Protein AF-A0AAU7BMB3-F1 (afdb_monomer_lite)

Structure (mmCIF, N/CA/C/O backbone):
data_AF-A0AAU7BMB3-F1
#
_entry.id   AF-A0AAU7BMB3-F1
#
loop_
_atom_site.group_PDB
_atom_site.id
_atom_site.type_symbol
_atom_site.label_atom_id
_atom_site.label_alt_id
_atom_site.label_comp_id
_atom_site.label_asym_id
_atom_site.label_entity_id
_atom_site.label_seq_id
_atom_site.pdbx_PDB_ins_code
_atom_site.Cartn_x
_atom_site.Cartn_y
_atom_site.Cartn_z
_atom_site.occupancy
_atom_site.B_iso_or_equiv
_atom_site.auth_seq_id
_atom_site.auth_comp_id
_atom_site.auth_asym_id
_atom_site.auth_atom_id
_atom_site.pdbx_PDB_model_num
ATOM 1 N N . MET A 1 1 ? 10.149 -0.280 24.201 1.00 38.84 1 MET A N 1
ATOM 2 C CA . MET A 1 1 ? 9.423 -0.034 22.937 1.00 38.84 1 MET A CA 1
ATOM 3 C C . MET A 1 1 ? 9.460 1.458 22.666 1.00 38.84 1 MET A C 1
ATOM 5 O O . MET A 1 1 ? 8.667 2.198 23.231 1.00 38.84 1 MET A O 1
ATOM 9 N N . THR A 1 2 ? 10.455 1.915 21.913 1.00 39.09 2 THR A N 1
ATOM 10 C CA . THR A 1 2 ? 10.652 3.339 21.616 1.00 39.09 2 THR A CA 1
ATOM 11 C C . THR A 1 2 ? 9.621 3.770 20.573 1.00 39.09 2 THR A C 1
ATOM 13 O O . THR A 1 2 ? 9.486 3.113 19.541 1.00 39.09 2 THR A O 1
ATOM 16 N N . ARG A 1 3 ? 8.858 4.835 20.848 1.00 47.22 3 ARG A N 1
ATOM 17 C CA . ARG A 1 3 ? 7.910 5.438 19.900 1.00 47.22 3 ARG A CA 1
ATOM 18 C C . ARG A 1 3 ? 8.699 6.092 18.763 1.00 47.22 3 ARG A C 1
ATOM 20 O O . ARG A 1 3 ? 9.083 7.246 18.862 1.00 47.22 3 ARG A O 1
ATOM 27 N N . ALA A 1 4 ? 8.945 5.344 17.691 1.00 45.84 4 ALA A N 1
ATOM 28 C CA . ALA A 1 4 ? 9.693 5.796 16.512 1.00 45.84 4 ALA A CA 1
ATOM 29 C C . ALA A 1 4 ? 8.988 6.898 15.686 1.00 45.84 4 ALA A C 1
ATOM 31 O O . ALA A 1 4 ? 9.468 7.262 14.622 1.00 45.84 4 ALA A O 1
ATOM 32 N N . TRP A 1 5 ? 7.847 7.417 16.148 1.00 51.06 5 TRP A N 1
ATOM 33 C CA . TRP A 1 5 ? 6.917 8.213 15.337 1.00 51.06 5 TRP A CA 1
ATOM 34 C C . TRP A 1 5 ? 6.722 9.646 15.851 1.00 51.06 5 TRP A C 1
ATOM 36 O O . TRP A 1 5 ? 5.836 10.348 15.372 1.00 51.06 5 TRP A O 1
ATOM 46 N N . GLU A 1 6 ? 7.514 10.068 16.839 1.00 43.03 6 GLU A N 1
ATOM 47 C CA . GLU A 1 6 ? 7.383 11.359 17.530 1.00 43.03 6 GLU A CA 1
ATOM 48 C C . GLU A 1 6 ? 8.274 12.447 16.909 1.00 43.03 6 GLU A C 1
ATOM 50 O O . GLU A 1 6 ? 8.958 13.191 17.602 1.00 43.03 6 GLU A O 1
ATOM 55 N N . THR A 1 7 ? 8.282 12.539 15.579 1.00 47.22 7 THR A N 1
ATOM 56 C CA . THR A 1 7 ? 8.843 13.689 14.860 1.00 47.22 7 THR A CA 1
ATOM 57 C C . THR A 1 7 ? 7.901 14.086 13.729 1.00 47.22 7 THR A C 1
ATOM 59 O O . THR A 1 7 ? 7.918 13.481 12.664 1.00 47.22 7 THR A O 1
ATOM 62 N N . GLN A 1 8 ? 7.050 15.069 14.028 1.00 48.66 8 GLN A N 1
ATOM 63 C CA . GLN A 1 8 ? 6.559 16.131 13.141 1.00 48.66 8 GLN A CA 1
ATOM 64 C C . GLN A 1 8 ? 6.440 15.779 11.637 1.00 48.66 8 GLN A C 1
ATOM 66 O O . GLN A 1 8 ? 7.323 16.087 10.840 1.00 48.66 8 GLN A O 1
ATOM 71 N N . ASP A 1 9 ? 5.307 15.188 11.249 1.00 54.25 9 ASP A N 1
ATOM 72 C CA . ASP A 1 9 ? 4.857 15.099 9.853 1.00 54.25 9 ASP A CA 1
ATOM 73 C C . ASP A 1 9 ? 4.268 16.459 9.420 1.00 54.25 9 ASP A C 1
ATOM 75 O O . ASP A 1 9 ? 3.051 16.641 9.457 1.00 54.25 9 ASP A O 1
ATOM 79 N N . ASP A 1 10 ? 5.099 17.438 9.050 1.00 57.44 10 ASP A N 1
ATOM 80 C CA . ASP A 1 10 ? 4.617 18.619 8.314 1.00 57.44 10 ASP A CA 1
ATOM 81 C C . ASP A 1 10 ? 5.702 19.216 7.397 1.00 57.44 10 ASP A C 1
ATOM 83 O O . ASP A 1 10 ? 6.506 20.043 7.816 1.00 57.44 10 ASP A O 1
ATOM 87 N N . ASP A 1 11 ? 5.778 18.699 6.164 1.00 52.28 11 ASP A N 1
ATOM 88 C CA . ASP A 1 11 ? 5.797 19.462 4.898 1.00 52.28 11 ASP A CA 1
ATOM 89 C C . ASP A 1 11 ? 5.862 18.446 3.739 1.00 52.28 11 ASP A C 1
ATOM 91 O O . ASP A 1 11 ? 6.897 17.829 3.487 1.00 52.28 11 ASP A O 1
ATOM 95 N N . ARG A 1 12 ? 4.709 18.234 3.083 1.00 57.56 12 ARG A N 1
ATOM 96 C CA . ARG A 1 12 ? 4.466 17.428 1.866 1.00 57.56 12 ARG A CA 1
ATOM 97 C C . ARG A 1 12 ? 5.258 16.126 1.770 1.00 57.56 12 ARG A C 1
ATOM 99 O O . ARG A 1 12 ? 6.398 16.124 1.324 1.00 57.56 12 ARG A O 1
ATOM 106 N N . CYS A 1 13 ? 4.593 15.008 2.052 1.00 61.12 13 CYS A N 1
ATOM 107 C CA . CYS A 1 13 ? 5.052 13.661 1.714 1.00 61.12 13 CYS A CA 1
ATOM 108 C C . CYS A 1 13 ? 5.840 13.620 0.385 1.00 61.12 13 CYS A C 1
ATOM 110 O O . CYS A 1 13 ? 5.268 13.689 -0.703 1.00 61.12 13 CYS A O 1
ATOM 112 N N . ARG A 1 14 ? 7.176 13.584 0.457 1.00 62.38 14 ARG A N 1
ATOM 113 C CA . ARG A 1 14 ? 8.034 13.650 -0.731 1.00 62.38 14 ARG A CA 1
ATOM 114 C C . ARG A 1 14 ? 8.137 12.253 -1.337 1.00 62.38 14 ARG A C 1
ATOM 116 O O . ARG A 1 14 ? 8.932 11.437 -0.885 1.00 62.38 14 ARG A O 1
ATOM 123 N N . GLY A 1 15 ? 7.326 11.991 -2.359 1.00 76.25 15 GLY A N 1
ATOM 124 C CA . GLY A 1 15 ? 7.332 10.737 -3.119 1.00 76.25 15 GLY A CA 1
ATOM 125 C C . GLY A 1 15 ? 6.255 9.737 -2.690 1.00 76.25 15 GLY A C 1
ATOM 126 O O . GLY A 1 15 ? 5.624 9.878 -1.644 1.00 76.25 15 GLY A O 1
ATOM 127 N N . LEU A 1 16 ? 6.050 8.714 -3.524 1.00 82.38 16 LEU A N 1
ATOM 128 C CA . LEU A 1 16 ? 4.939 7.764 -3.403 1.00 82.38 16 LEU A CA 1
ATOM 129 C C . LEU A 1 16 ? 4.922 7.035 -2.054 1.00 82.38 16 LEU A C 1
ATOM 131 O O . LEU A 1 16 ? 3.886 6.999 -1.397 1.00 82.38 16 LEU A O 1
ATOM 135 N N . VAL A 1 17 ? 6.072 6.524 -1.607 1.00 85.31 17 VAL A N 1
ATOM 136 C CA . VAL A 1 17 ? 6.181 5.782 -0.339 1.00 85.31 17 VAL A CA 1
ATOM 137 C C . VAL A 1 17 ? 5.839 6.661 0.864 1.00 85.31 17 VAL A C 1
ATOM 139 O O . VAL A 1 17 ? 5.080 6.237 1.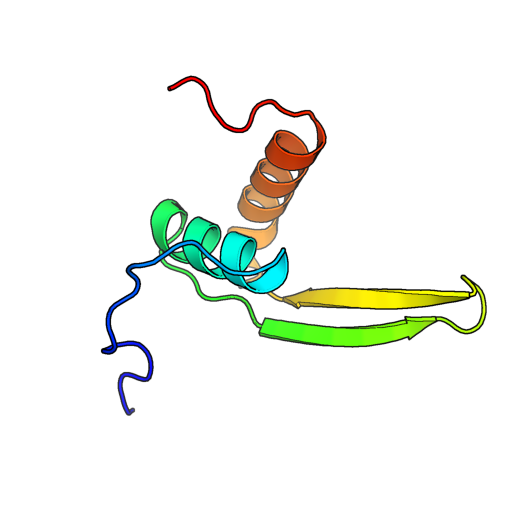733 1.00 85.31 17 VAL A O 1
ATOM 142 N N . GLY A 1 18 ? 6.342 7.899 0.896 1.00 86.19 18 GLY A N 1
ATOM 143 C CA . GLY A 1 18 ? 6.023 8.851 1.962 1.00 86.19 18 GLY A CA 1
ATOM 144 C C . GLY A 1 18 ? 4.532 9.194 1.990 1.00 86.19 18 GLY A C 1
ATOM 145 O O . GLY A 1 18 ? 3.912 9.148 3.052 1.00 86.19 18 GLY A O 1
ATOM 146 N N . CYS A 1 19 ? 3.941 9.456 0.816 1.00 86.81 19 CYS A N 1
ATOM 147 C CA . CYS A 1 19 ? 2.511 9.757 0.684 1.00 86.81 19 CYS A CA 1
ATOM 148 C C . CYS A 1 19 ? 1.647 8.591 1.159 1.00 86.81 19 CYS A C 1
ATOM 150 O O . CYS A 1 19 ? 0.699 8.789 1.921 1.00 86.81 19 CYS A O 1
ATOM 152 N N . LEU A 1 20 ? 1.985 7.374 0.729 1.00 88.12 20 LEU A N 1
ATOM 153 C CA . LEU A 1 20 ? 1.257 6.171 1.103 1.00 88.12 20 LEU A CA 1
ATOM 154 C C . LEU A 1 20 ? 1.356 5.927 2.612 1.00 88.12 20 LEU A C 1
ATOM 156 O O . LEU A 1 20 ? 0.335 5.722 3.263 1.00 88.12 20 LEU A O 1
ATOM 160 N N . ALA A 1 21 ? 2.556 6.020 3.190 1.00 89.19 21 ALA A N 1
ATOM 161 C CA . ALA A 1 21 ? 2.762 5.816 4.621 1.00 89.19 21 ALA A CA 1
ATOM 162 C C . ALA A 1 21 ? 1.947 6.799 5.475 1.00 89.19 21 ALA A C 1
ATOM 164 O O . ALA A 1 21 ? 1.264 6.379 6.413 1.00 89.19 21 ALA A O 1
ATOM 165 N N . MET A 1 22 ? 1.961 8.090 5.133 1.00 88.25 22 MET A N 1
ATOM 166 C CA . MET A 1 22 ? 1.205 9.098 5.879 1.00 88.25 22 MET A CA 1
ATOM 167 C C . MET A 1 22 ? -0.306 8.909 5.734 1.00 88.25 22 MET A C 1
ATOM 169 O O . MET A 1 22 ? -1.030 8.998 6.726 1.00 88.25 22 MET A O 1
ATOM 173 N N . ARG A 1 23 ? -0.790 8.575 4.532 1.00 89.06 23 ARG A N 1
ATOM 174 C CA . ARG A 1 23 ? -2.216 8.325 4.288 1.00 89.06 23 ARG A CA 1
ATOM 175 C C . ARG A 1 23 ? -2.724 7.101 5.049 1.00 89.06 23 ARG A C 1
ATOM 177 O O . ARG A 1 23 ? -3.764 7.182 5.700 1.00 89.06 23 ARG A O 1
ATOM 184 N N . LEU A 1 24 ? -1.977 5.996 5.040 1.00 91.12 24 LEU A N 1
ATOM 185 C CA . LEU A 1 24 ? -2.344 4.788 5.788 1.00 91.12 24 LEU A CA 1
ATOM 186 C C . LEU A 1 24 ? -2.315 5.020 7.306 1.00 91.12 24 LEU A C 1
ATOM 188 O O . LEU A 1 24 ? -3.208 4.551 8.017 1.00 91.12 24 LEU A O 1
ATOM 192 N N . LYS A 1 25 ? -1.358 5.818 7.793 1.00 90.25 25 LYS A N 1
ATOM 193 C CA . LYS A 1 25 ? -1.300 6.254 9.194 1.00 90.25 25 LYS A CA 1
ATOM 194 C C . LYS A 1 25 ? -2.527 7.077 9.577 1.00 90.25 25 LYS A C 1
ATOM 196 O O . LYS A 1 25 ? -3.143 6.794 10.600 1.00 90.25 25 LYS A O 1
ATOM 201 N N . GLN A 1 26 ? -2.901 8.061 8.763 1.00 90.44 26 GLN A N 1
ATOM 202 C CA . GLN A 1 26 ? -4.045 8.934 9.038 1.00 90.44 26 GLN A CA 1
ATOM 203 C C . GLN A 1 26 ? -5.389 8.200 8.952 1.00 90.44 26 GLN A C 1
ATOM 205 O O . GLN A 1 26 ? -6.260 8.442 9.784 1.00 90.44 26 GLN A O 1
ATOM 210 N N . LYS A 1 27 ? -5.562 7.303 7.974 1.00 92.50 27 LYS A N 1
ATOM 211 C CA . LYS A 1 27 ? -6.846 6.634 7.721 1.00 92.50 27 LYS A CA 1
ATOM 212 C C . LYS A 1 27 ? -7.071 5.391 8.581 1.00 92.50 27 LYS A C 1
ATOM 214 O O . LYS A 1 27 ? -8.180 5.181 9.060 1.00 92.50 27 LYS A O 1
ATOM 219 N N . PHE A 1 28 ? -6.038 4.575 8.778 1.00 93.56 28 PHE A N 1
ATOM 220 C CA . PHE A 1 28 ? -6.165 3.262 9.422 1.00 93.56 28 PHE A CA 1
ATOM 221 C C . PHE A 1 28 ? -5.375 3.143 10.728 1.00 93.56 28 PHE A C 1
ATOM 223 O O . PHE A 1 28 ? -5.427 2.103 11.382 1.00 93.56 28 PHE A O 1
ATOM 230 N N . GLY A 1 29 ? -4.612 4.172 11.114 1.00 91.12 29 GLY A N 1
ATOM 231 C CA . GLY A 1 29 ? -3.760 4.114 12.304 1.00 91.12 29 GLY A CA 1
ATOM 232 C C . GLY A 1 29 ? -2.611 3.108 12.180 1.00 91.12 29 GLY A C 1
ATOM 233 O O . GLY A 1 29 ? -2.074 2.672 13.197 1.00 91.12 29 GLY A O 1
ATOM 234 N N . THR A 1 30 ? -2.237 2.723 10.954 1.00 88.50 30 THR A N 1
ATOM 235 C CA . THR A 1 30 ? -1.190 1.727 10.682 1.00 88.50 30 THR A CA 1
ATOM 236 C C . THR A 1 30 ? 0.033 2.346 10.019 1.00 88.50 30 THR A C 1
ATOM 238 O O . THR A 1 30 ? -0.068 3.303 9.257 1.00 88.50 30 THR A O 1
ATOM 241 N N . GLY A 1 31 ? 1.198 1.753 10.272 1.00 85.44 31 GLY A N 1
ATOM 242 C CA . GLY A 1 31 ? 2.370 1.940 9.422 1.00 85.44 31 GLY A CA 1
ATOM 243 C C . GLY A 1 31 ? 2.328 1.032 8.191 1.00 85.44 31 GLY A C 1
ATOM 244 O O . GLY A 1 31 ? 1.475 0.148 8.073 1.00 85.44 31 GLY A O 1
ATOM 245 N N . VAL A 1 32 ? 3.297 1.231 7.304 1.00 89.31 32 VAL A N 1
ATOM 246 C CA . VAL A 1 32 ? 3.582 0.365 6.157 1.00 89.31 32 VAL A CA 1
ATOM 247 C C . VAL A 1 32 ? 5.068 0.032 6.164 1.00 89.31 32 VAL A C 1
ATOM 249 O O . VAL A 1 32 ? 5.897 0.890 6.470 1.00 89.31 32 VAL A O 1
ATOM 252 N N . PHE A 1 33 ? 5.408 -1.215 5.857 1.00 90.06 33 PHE A N 1
ATOM 253 C CA . PHE A 1 33 ? 6.786 -1.604 5.578 1.00 90.06 33 PHE A CA 1
ATOM 254 C C . PHE A 1 33 ? 6.969 -1.672 4.068 1.00 90.06 33 PHE A C 1
ATOM 256 O O . PHE A 1 33 ? 6.129 -2.251 3.384 1.00 90.06 33 PHE A O 1
ATOM 263 N N . VAL A 1 34 ? 8.040 -1.073 3.553 1.00 88.31 34 VAL A N 1
ATOM 264 C CA . VAL A 1 34 ? 8.324 -1.058 2.117 1.00 88.31 34 VAL A CA 1
ATOM 265 C C . VAL A 1 34 ? 9.673 -1.700 1.859 1.00 88.31 34 VAL A C 1
ATOM 267 O O . VAL A 1 34 ? 10.673 -1.332 2.476 1.00 88.31 34 VAL A O 1
ATOM 270 N N . THR A 1 35 ? 9.697 -2.646 0.927 1.00 87.56 35 THR A N 1
ATOM 271 C CA . THR A 1 35 ? 10.927 -3.201 0.369 1.00 87.56 35 THR A CA 1
ATOM 272 C C . THR A 1 35 ? 11.007 -2.854 -1.102 1.00 87.56 35 THR A C 1
ATOM 274 O O . THR A 1 35 ? 10.152 -3.269 -1.885 1.00 87.56 35 THR A O 1
ATOM 277 N N . CYS A 1 36 ? 12.060 -2.140 -1.484 1.00 85.62 36 CYS A N 1
ATOM 278 C CA . CYS A 1 36 ? 12.380 -1.927 -2.885 1.00 85.62 36 CYS A CA 1
ATOM 279 C C . CYS A 1 36 ? 12.981 -3.220 -3.447 1.00 85.62 36 CYS A C 1
ATOM 281 O O . CYS A 1 36 ? 13.963 -3.744 -2.915 1.00 85.62 36 CYS A O 1
ATOM 283 N N . GLY A 1 37 ? 12.391 -3.743 -4.512 1.00 81.38 37 GLY A N 1
ATOM 284 C CA . GLY A 1 37 ? 12.926 -4.861 -5.273 1.00 81.38 37 GLY A CA 1
ATOM 285 C C . GLY A 1 37 ? 13.152 -4.470 -6.725 1.00 81.38 37 GLY A C 1
ATOM 286 O O . GLY A 1 37 ? 12.660 -3.454 -7.205 1.00 81.38 37 GLY A O 1
ATOM 287 N N . GLN A 1 38 ? 13.904 -5.295 -7.439 1.00 78.94 38 GLN A N 1
ATOM 288 C CA . GLN A 1 38 ? 14.120 -5.138 -8.870 1.00 78.94 38 GLN A CA 1
ATOM 289 C C . GLN A 1 38 ? 13.664 -6.423 -9.556 1.00 78.94 38 GLN A C 1
ATOM 291 O O . GLN A 1 38 ? 14.181 -7.499 -9.250 1.00 78.94 38 GLN A O 1
ATOM 296 N N . SER A 1 39 ? 12.699 -6.325 -10.468 1.00 71.81 39 SER A N 1
ATOM 297 C CA . SER A 1 39 ? 12.299 -7.462 -11.295 1.00 71.81 39 SER A CA 1
ATOM 298 C C . SER A 1 39 ? 13.136 -7.451 -12.567 1.00 71.81 39 SER A C 1
ATOM 300 O O . SER A 1 39 ? 13.078 -6.506 -13.356 1.00 71.81 39 SER A O 1
ATOM 302 N N . ARG A 1 40 ? 13.953 -8.493 -12.761 1.00 65.19 40 ARG A N 1
ATOM 303 C CA . ARG A 1 40 ? 14.731 -8.670 -13.999 1.00 65.19 40 ARG A CA 1
ATOM 304 C C . ARG A 1 40 ? 13.844 -8.991 -15.199 1.00 65.19 40 ARG A C 1
ATOM 306 O O . ARG A 1 40 ? 14.213 -8.623 -16.306 1.00 65.19 40 ARG A O 1
ATOM 313 N N . GLU A 1 41 ? 12.714 -9.654 -14.976 1.00 72.44 41 GLU A N 1
ATOM 314 C CA . GLU A 1 41 ? 11.774 -10.034 -16.036 1.00 72.44 41 GLU A CA 1
ATOM 315 C 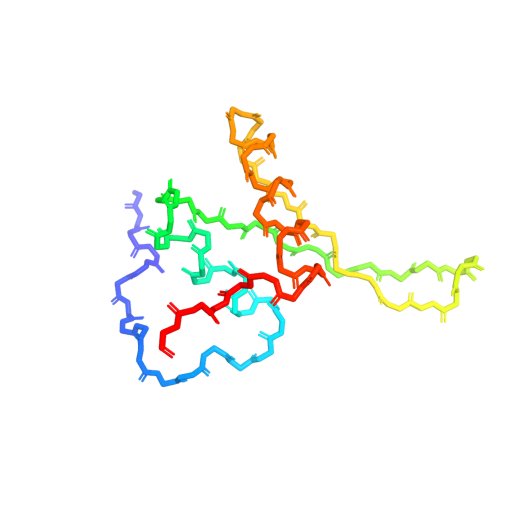C . GLU A 1 41 ? 10.904 -8.853 -16.476 1.00 72.44 41 GLU A C 1
ATOM 317 O O . GLU A 1 41 ? 10.685 -8.669 -17.668 1.00 72.44 41 GLU A O 1
ATOM 322 N N . GLU A 1 42 ? 10.485 -7.999 -15.537 1.00 70.62 42 GLU A N 1
ATOM 323 C CA . GLU A 1 42 ? 9.672 -6.809 -15.839 1.00 70.62 42 GLU A CA 1
ATOM 324 C C . GLU A 1 42 ? 10.516 -5.544 -16.077 1.00 70.62 42 GLU A C 1
ATOM 326 O O . GLU A 1 42 ? 9.985 -4.474 -16.363 1.00 70.62 42 GLU A O 1
ATOM 331 N N . GLY A 1 43 ? 11.846 -5.658 -15.985 1.00 71.06 43 GLY A N 1
ATOM 332 C CA . GLY A 1 43 ? 12.789 -4.608 -16.374 1.00 71.06 43 GLY A CA 1
ATOM 333 C C . GLY A 1 43 ? 12.756 -3.343 -15.508 1.00 71.06 43 GLY A C 1
ATOM 334 O O . GLY A 1 43 ? 13.128 -2.277 -15.999 1.00 71.06 43 GLY A O 1
ATOM 335 N N . GLY A 1 44 ? 12.331 -3.432 -14.241 1.00 78.25 44 GLY A N 1
ATOM 336 C CA . GLY A 1 44 ? 12.060 -2.253 -13.408 1.00 78.25 44 GLY A CA 1
ATOM 337 C C . GLY A 1 44 ? 12.311 -2.423 -11.909 1.00 78.25 44 GLY A C 1
ATOM 338 O O . GLY A 1 44 ? 12.497 -3.533 -11.401 1.00 78.25 44 GLY A O 1
ATOM 339 N N . MET A 1 45 ? 12.328 -1.286 -11.206 1.00 79.75 45 MET A N 1
ATOM 340 C CA . MET A 1 45 ? 12.332 -1.206 -9.744 1.00 79.75 45 MET A CA 1
ATOM 341 C C . MET A 1 45 ? 10.891 -1.099 -9.242 1.00 79.75 45 MET A C 1
ATOM 343 O O . MET A 1 45 ? 10.110 -0.314 -9.776 1.00 79.75 45 MET A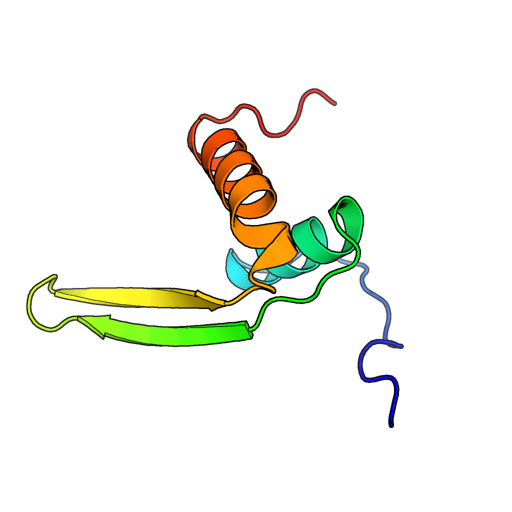 O 1
ATOM 347 N N . PHE A 1 46 ? 10.559 -1.879 -8.219 1.00 83.31 46 PHE A N 1
ATOM 348 C CA . PHE A 1 46 ? 9.220 -1.995 -7.656 1.00 83.31 46 PHE A CA 1
ATOM 349 C C . PHE A 1 46 ? 9.265 -1.817 -6.145 1.00 83.31 46 PHE A C 1
ATOM 351 O O . PHE A 1 46 ? 10.162 -2.333 -5.478 1.00 83.31 46 PHE A O 1
ATOM 358 N N . ASP A 1 47 ? 8.255 -1.142 -5.609 1.00 85.56 47 ASP A N 1
ATOM 359 C CA . ASP A 1 47 ? 8.051 -1.013 -4.173 1.00 85.56 47 ASP A CA 1
ATOM 360 C C . ASP A 1 47 ? 7.016 -2.043 -3.717 1.00 85.56 47 ASP A C 1
ATOM 362 O O . ASP A 1 47 ? 5.819 -1.911 -3.981 1.00 85.56 47 ASP A O 1
ATOM 366 N N . TYR A 1 48 ? 7.473 -3.080 -3.017 1.00 87.12 48 TYR A N 1
ATOM 367 C CA . TYR A 1 48 ? 6.577 -4.006 -2.333 1.00 87.12 48 TYR A CA 1
ATOM 368 C C . TYR A 1 48 ? 6.216 -3.418 -0.979 1.00 87.12 48 TYR A C 1
ATOM 370 O O . TYR A 1 48 ? 7.096 -3.050 -0.201 1.00 87.12 48 TYR A O 1
ATOM 378 N N . TRP A 1 49 ? 4.925 -3.353 -0.685 1.00 89.88 49 TRP A N 1
ATOM 379 C CA . TRP A 1 49 ? 4.407 -2.832 0.570 1.00 89.88 49 TRP A CA 1
ATOM 380 C C . TRP A 1 49 ? 3.770 -3.950 1.393 1.00 89.88 49 TRP A C 1
ATOM 382 O O . TRP A 1 49 ? 3.163 -4.879 0.864 1.00 89.88 49 TRP A O 1
ATOM 392 N N . VAL A 1 50 ? 3.916 -3.853 2.711 1.00 91.94 50 VAL A N 1
ATOM 393 C CA . VAL A 1 50 ? 3.380 -4.814 3.675 1.00 91.94 50 VAL A CA 1
ATOM 394 C C . VAL A 1 50 ? 2.591 -4.064 4.738 1.00 91.94 50 VAL A C 1
ATOM 396 O O . VAL A 1 50 ? 3.057 -3.068 5.299 1.00 91.94 50 VAL A O 1
ATOM 399 N N . VAL A 1 51 ? 1.397 -4.578 5.028 1.00 94.19 51 VAL A N 1
ATOM 400 C CA . VAL A 1 51 ? 0.458 -4.066 6.032 1.00 94.19 51 VAL A CA 1
ATOM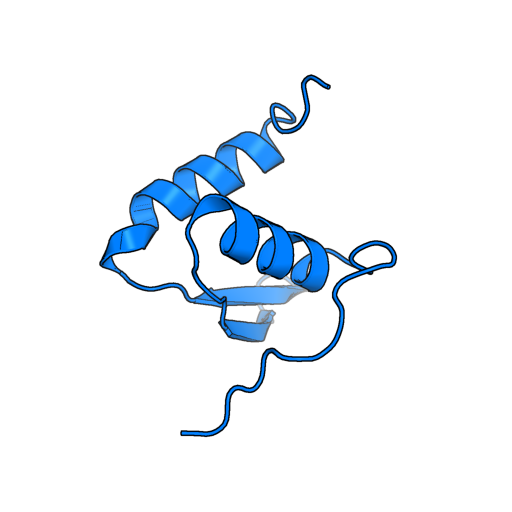 401 C C . VAL A 1 51 ? -0.088 -5.221 6.878 1.00 94.19 51 VAL A C 1
ATOM 403 O O . VAL A 1 51 ? 0.013 -6.380 6.461 1.00 94.19 51 VAL A O 1
ATOM 406 N N . PRO A 1 52 ? -0.667 -4.955 8.064 1.00 94.62 52 PRO A N 1
ATOM 407 C CA . PRO A 1 52 ? -1.337 -5.989 8.845 1.00 94.62 52 PRO A CA 1
ATOM 408 C C . PRO A 1 52 ? -2.408 -6.705 8.018 1.00 94.62 52 PRO A C 1
ATOM 410 O O . PRO A 1 52 ? -3.240 -6.058 7.385 1.00 94.62 52 PRO A O 1
ATOM 413 N N . ALA A 1 53 ? -2.422 -8.039 8.065 1.00 94.56 53 ALA A N 1
ATOM 414 C CA . ALA A 1 53 ? -3.361 -8.849 7.284 1.00 94.56 53 ALA A CA 1
ATOM 415 C C . ALA A 1 53 ? -4.832 -8.488 7.560 1.00 94.56 53 ALA A C 1
ATOM 417 O O . ALA A 1 53 ? -5.654 -8.516 6.650 1.00 94.56 53 ALA A O 1
ATOM 418 N N . SER A 1 54 ? -5.149 -8.078 8.792 1.00 96.12 54 SER A N 1
ATOM 419 C CA . SER A 1 54 ? -6.485 -7.619 9.188 1.00 96.12 54 SER A CA 1
ATOM 420 C C . SER A 1 54 ? -6.950 -6.348 8.473 1.00 96.12 54 SER A C 1
ATOM 422 O O . SER A 1 54 ? -8.146 -6.099 8.435 1.00 96.12 54 SER A O 1
ATOM 424 N N . LEU A 1 55 ? -6.025 -5.547 7.938 1.00 95.69 55 LEU A N 1
ATOM 425 C CA . LEU A 1 55 ? -6.305 -4.309 7.205 1.00 95.69 55 LEU A CA 1
ATOM 426 C C . LEU A 1 55 ? -6.109 -4.471 5.693 1.00 95.69 55 LEU A C 1
ATOM 428 O O . LEU A 1 55 ? -6.320 -3.517 4.953 1.00 95.69 55 LEU A O 1
ATOM 432 N N . ALA A 1 56 ? -5.687 -5.648 5.217 1.00 93.62 56 ALA A N 1
ATOM 433 C CA . ALA A 1 56 ? -5.264 -5.831 3.831 1.00 93.62 56 ALA A CA 1
ATOM 434 C C . ALA A 1 56 ? -6.356 -5.416 2.836 1.00 93.62 56 ALA A C 1
ATOM 436 O O . ALA A 1 56 ? -6.088 -4.612 1.949 1.00 93.62 56 ALA A O 1
ATOM 437 N N . SER A 1 57 ? -7.587 -5.905 3.007 1.00 95.81 57 SER A N 1
ATOM 438 C CA . SER A 1 57 ? -8.709 -5.574 2.119 1.00 95.81 57 SER A CA 1
ATOM 439 C C . SER A 1 57 ? -9.016 -4.075 2.081 1.00 95.81 57 SER A C 1
ATOM 441 O O . SER A 1 57 ? -9.204 -3.525 0.998 1.00 95.81 57 SER A O 1
ATOM 443 N N . ASP A 1 58 ? -9.003 -3.407 3.235 1.00 95.75 58 ASP A N 1
ATOM 444 C CA . ASP A 1 58 ? -9.280 -1.970 3.331 1.00 95.75 58 ASP A CA 1
ATOM 445 C C . ASP A 1 58 ? -8.163 -1.133 2.695 1.00 95.75 58 ASP A C 1
ATOM 447 O O . ASP A 1 58 ? -8.422 -0.150 2.000 1.00 95.75 58 ASP A O 1
ATOM 451 N N . VAL A 1 59 ? -6.909 -1.553 2.886 1.00 94.19 59 VAL A N 1
ATOM 452 C CA . VAL A 1 59 ? -5.740 -0.929 2.259 1.00 94.19 59 VAL A CA 1
ATOM 453 C C . VAL A 1 59 ? -5.766 -1.125 0.742 1.00 94.19 59 VAL A C 1
ATOM 455 O O . VAL A 1 59 ? -5.520 -0.168 0.012 1.00 94.19 59 VAL A O 1
ATOM 458 N N . PHE A 1 60 ? -6.101 -2.322 0.250 1.00 94.19 60 PHE A N 1
ATOM 459 C CA . PHE A 1 60 ? -6.249 -2.571 -1.186 1.00 94.19 60 PHE A CA 1
ATOM 460 C C . PHE A 1 60 ? -7.338 -1.692 -1.802 1.00 94.19 60 PHE A C 1
ATOM 462 O O . PHE A 1 60 ? -7.101 -1.085 -2.844 1.00 94.19 60 PHE A O 1
ATOM 469 N N . ALA A 1 61 ? -8.498 -1.576 -1.151 1.00 95.25 61 ALA A N 1
ATOM 470 C CA . ALA A 1 61 ? -9.574 -0.704 -1.616 1.00 95.25 61 ALA A CA 1
ATOM 471 C C . ALA A 1 61 ? -9.134 0.769 -1.665 1.00 95.25 61 ALA A C 1
ATOM 473 O O . ALA A 1 61 ? -9.441 1.478 -2.622 1.00 95.25 61 ALA A O 1
ATOM 474 N N . GLU A 1 62 ? -8.368 1.221 -0.671 1.00 93.00 62 GLU A N 1
ATOM 475 C CA . GLU A 1 62 ? -7.844 2.586 -0.640 1.00 93.00 62 GLU A CA 1
ATOM 476 C C . GLU A 1 62 ? -6.826 2.865 -1.749 1.00 93.00 62 GLU A C 1
ATOM 478 O O . GLU A 1 62 ? -6.860 3.925 -2.377 1.00 93.00 62 GLU A O 1
ATOM 483 N N . ILE A 1 63 ? -5.923 1.918 -2.002 1.00 91.25 63 ILE A N 1
ATOM 484 C CA . ILE A 1 63 ? -4.953 2.019 -3.095 1.00 91.25 63 ILE A CA 1
ATOM 485 C C . ILE A 1 63 ? -5.676 2.001 -4.443 1.00 91.25 63 ILE A C 1
ATOM 487 O O . ILE A 1 63 ? -5.328 2.784 -5.322 1.00 91.25 63 ILE A O 1
ATOM 491 N N . GLN A 1 64 ? -6.709 1.174 -4.603 1.00 93.62 64 GLN A N 1
ATOM 492 C CA . GLN A 1 64 ? -7.501 1.161 -5.828 1.00 93.62 64 GLN A CA 1
ATOM 493 C C . GLN A 1 64 ? -8.195 2.512 -6.055 1.00 93.62 64 G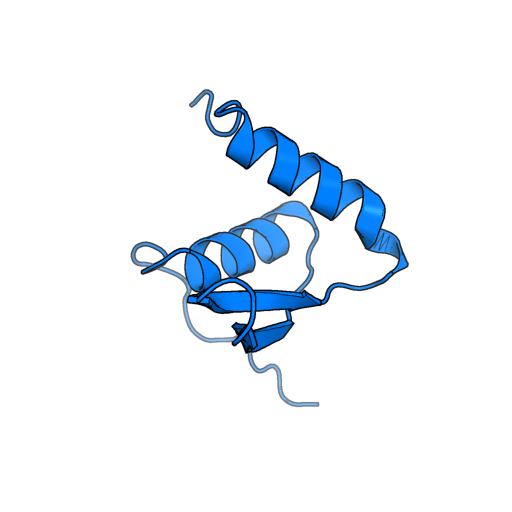LN A C 1
ATOM 495 O O . GLN A 1 64 ? -8.085 3.076 -7.138 1.00 93.62 64 GLN A O 1
ATOM 500 N N . ALA A 1 65 ? -8.797 3.103 -5.018 1.00 91.88 65 ALA A N 1
ATOM 501 C CA . ALA A 1 65 ? -9.404 4.432 -5.110 1.00 91.88 65 ALA A CA 1
ATOM 502 C C . ALA A 1 65 ? -8.391 5.534 -5.488 1.00 91.88 65 ALA A C 1
ATOM 504 O O . ALA A 1 65 ? -8.729 6.469 -6.217 1.00 91.88 65 ALA A O 1
ATOM 505 N N . LEU A 1 66 ? -7.142 5.428 -5.013 1.00 88.31 66 LEU A N 1
ATOM 506 C CA . LEU A 1 66 ? -6.028 6.291 -5.426 1.00 88.31 66 LEU A CA 1
ATOM 507 C C . LEU A 1 66 ? -5.688 6.123 -6.914 1.00 88.31 66 LEU A C 1
ATOM 509 O O . LEU A 1 66 ? -5.521 7.124 -7.611 1.00 88.31 66 LEU A O 1
ATOM 513 N N . VAL A 1 67 ? -5.591 4.881 -7.392 1.00 89.12 67 VAL A N 1
ATOM 514 C CA . VAL A 1 67 ? -5.307 4.555 -8.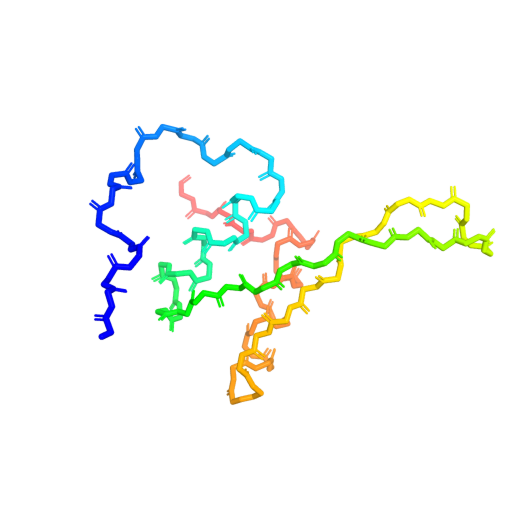800 1.00 89.12 67 VAL A CA 1
ATOM 515 C C . VAL A 1 67 ? -6.420 5.059 -9.719 1.00 89.12 67 VAL A C 1
ATOM 517 O O . VAL A 1 67 ? -6.134 5.627 -10.771 1.00 89.12 67 VAL A O 1
ATOM 520 N N . ASP A 1 68 ? -7.672 4.938 -9.286 1.00 92.12 68 ASP A N 1
ATOM 521 C CA . ASP A 1 68 ? -8.850 5.378 -10.038 1.00 92.12 68 ASP A CA 1
ATOM 522 C C . ASP A 1 68 ? -9.039 6.910 -10.014 1.00 92.12 68 ASP A C 1
ATOM 524 O O . ASP A 1 68 ? -9.987 7.438 -10.596 1.00 92.12 68 ASP A O 1
ATOM 528 N N . GLY A 1 69 ? -8.150 7.649 -9.336 1.00 82.62 69 GLY A N 1
ATOM 529 C CA . GLY A 1 69 ? -8.201 9.110 -9.239 1.00 82.62 69 GLY A CA 1
ATOM 530 C C . GLY A 1 69 ? -9.320 9.638 -8.337 1.00 82.62 69 GLY A C 1
ATOM 531 O O . GLY A 1 69 ? -9.601 10.833 -8.340 1.00 82.62 69 GLY A O 1
ATOM 532 N N . GLN A 1 70 ? -9.948 8.782 -7.529 1.00 69.94 70 GLN A N 1
ATOM 533 C CA . GLN A 1 70 ? -11.074 9.138 -6.654 1.00 69.94 70 GLN A CA 1
ATOM 534 C C . GLN A 1 70 ? -10.630 9.710 -5.300 1.00 69.94 70 GLN A C 1
ATOM 536 O O . GLN A 1 70 ? -11.396 9.771 -4.339 1.00 69.94 70 GLN A O 1
ATOM 541 N N . ALA A 1 71 ? -9.362 10.097 -5.203 1.00 59.81 71 ALA A N 1
ATOM 542 C CA . ALA A 1 71 ? -8.667 10.217 -3.936 1.00 59.81 71 ALA A CA 1
ATOM 543 C C . ALA A 1 71 ? -8.676 11.603 -3.289 1.00 59.81 71 ALA A C 1
ATOM 545 O O . ALA A 1 71 ? -8.149 11.706 -2.181 1.00 59.81 71 ALA A O 1
ATOM 546 N N . ASP A 1 72 ? -9.273 12.618 -3.914 1.00 55.06 72 ASP A N 1
ATOM 547 C CA . ASP A 1 72 ? -9.534 13.894 -3.246 1.00 55.06 72 ASP A CA 1
ATOM 548 C C . ASP A 1 72 ? -10.732 14.609 -3.890 1.00 55.06 72 ASP A C 1
ATOM 550 O O . ASP A 1 72 ? -10.654 15.148 -4.991 1.00 55.06 72 ASP A O 1
ATOM 554 N N . SER A 1 73 ? -11.872 14.594 -3.198 1.00 41.69 73 SER A N 1
ATOM 555 C CA . SER A 1 73 ? -12.890 15.640 -3.327 1.00 41.69 73 SER A CA 1
ATOM 556 C C . SER A 1 73 ? -12.722 16.545 -2.115 1.00 41.69 73 SER A C 1
ATOM 558 O O . SER A 1 73 ? -13.343 16.314 -1.075 1.00 41.69 73 SER A O 1
ATOM 560 N N . ARG A 1 74 ? -11.837 17.532 -2.228 1.00 43.00 74 ARG A N 1
ATOM 561 C CA . ARG A 1 74 ? -11.740 18.632 -1.276 1.00 43.00 74 ARG A CA 1
ATOM 562 C C . ARG A 1 74 ? -11.683 19.957 -2.011 1.00 43.00 74 ARG A C 1
ATOM 564 O O . ARG A 1 74 ? -11.007 20.012 -3.060 1.00 43.00 74 ARG A O 1
#

Organism: NCBI:txid3144665

Secondary structure (DSSP, 8-state):
---TT-S---S---SHHHHHHHHHHHHHS---EEEEEEETTTTEEEEEEE--GGGHHHHHHHHHHHHTT-S---

InterPro domains:
  IPR045674 Protein of unknown function DUF6196 [PF19696] (14-67)

pLDDT: mean 78.16, std 17.48, range [38.84, 96.12]

Foldseek 3Di:
DDPPPPDDPDDDQDDDQSVLQVVCCVPPVWGKDWDWDADPVVGDIDIDIDTPPVCVVVSVVQVVCVVVVVNDPD

Sequence (74 aa):
MTRAWETQDDDRCRGLVGCLAMRLKQKFGTGVFVTCGQSREEGGMFDYWVVPASLASDVFAEIQALVDGQADSR

Radius of gyration: 13.97 Å; chains: 1; bounding box: 28×30×39 Å